Protein AF-A0A2K0JMK6-F1 (afdb_monomer_lite)

Organism: NCBI:txid1173947

Foldseek 3Di:
DVVVVVVVVVVVVCVLLVQQVVLQVQLQCQLCVQVVVCVVPVDRPDDPCRSVVSNLRSLLSSLVSLVPHPDPVSVVSVVVSVVVVVVVVVVVVVVVVVD

pLDDT: mean 88.0, std 5.96, range [60.16, 94.81]

Sequence (99 aa):
MMIRSEVVMLEQYVQRNSAWLMPLIAGLILATAPLMLEMVTDKQPLPSWASVAAAGIGFCCSGVGAAFTNTLSAKIIKLLAGVFVVVMVILVLIKLVNS

Secondary structure (DSSP, 8-state):
-HHHHHHHHHHHHHHHHHHHHHHHHHHHHHHHHHHHHHHHHSS--S-HHHHHHHHHHHHHHHHHHHHT--SHHHHHHHHHHHHHHHHHHHHHHHHHHT-

Structure (mmCIF, N/CA/C/O backbone):
data_AF-A0A2K0JMK6-F1
#
_entry.id   AF-A0A2K0JMK6-F1
#
loop_
_atom_site.group_PDB
_atom_site.id
_atom_site.type_symbol
_atom_site.label_atom_id
_atom_site.label_alt_id
_atom_site.label_comp_id
_atom_site.label_asym_id
_atom_site.label_entity_id
_atom_site.label_seq_id
_atom_site.pdbx_PDB_ins_code
_atom_site.Cartn_x
_atom_site.Cartn_y
_atom_site.Cartn_z
_atom_site.occupancy
_atom_site.B_iso_or_equiv
_atom_site.auth_seq_id
_atom_site.auth_comp_id
_atom_site.auth_asym_id
_atom_site.auth_atom_id
_atom_site.pdbx_PDB_model_num
ATOM 1 N N . MET A 1 1 ? 34.090 6.582 -5.740 1.00 60.16 1 MET A N 1
ATOM 2 C CA . MET A 1 1 ? 33.453 6.028 -6.959 1.00 60.16 1 MET A CA 1
ATOM 3 C C . MET A 1 1 ? 32.313 5.055 -6.633 1.00 60.16 1 MET A C 1
ATOM 5 O O . MET A 1 1 ? 31.283 5.143 -7.280 1.00 60.16 1 MET A O 1
ATOM 9 N N . MET A 1 2 ? 32.442 4.218 -5.593 1.00 65.75 2 MET A N 1
ATOM 10 C CA . MET A 1 2 ? 31.430 3.233 -5.157 1.00 65.75 2 MET A CA 1
ATOM 11 C C . MET A 1 2 ? 30.058 3.842 -4.786 1.00 65.75 2 MET A C 1
ATOM 13 O O . MET A 1 2 ? 29.047 3.443 -5.351 1.00 65.75 2 MET A O 1
ATOM 17 N N . ILE A 1 3 ? 30.035 4.905 -3.969 1.00 73.44 3 ILE A N 1
ATOM 18 C CA . ILE A 1 3 ? 28.798 5.586 -3.515 1.00 73.44 3 ILE A CA 1
ATOM 19 C C . ILE A 1 3 ? 27.951 6.104 -4.691 1.00 73.44 3 ILE A C 1
ATOM 21 O O . ILE A 1 3 ? 26.727 6.048 -4.671 1.00 73.44 3 ILE A O 1
ATOM 25 N N . ARG A 1 4 ? 28.599 6.575 -5.764 1.00 74.12 4 ARG A N 1
ATOM 26 C CA . ARG A 1 4 ? 27.895 7.117 -6.935 1.00 74.12 4 ARG A CA 1
ATOM 27 C C . ARG A 1 4 ? 27.147 6.029 -7.707 1.00 74.12 4 ARG A C 1
ATOM 29 O O . ARG A 1 4 ? 26.090 6.304 -8.256 1.00 74.12 4 ARG A O 1
ATOM 36 N N . SER A 1 5 ? 27.684 4.809 -7.740 1.00 78.88 5 SER A N 1
ATOM 37 C CA . SER A 1 5 ? 27.048 3.677 -8.419 1.00 78.88 5 SER A CA 1
ATOM 38 C C . SER A 1 5 ? 25.794 3.211 -7.681 1.00 78.88 5 SER A C 1
ATOM 40 O O . SER A 1 5 ? 24.796 2.894 -8.317 1.00 78.88 5 SER A O 1
ATOM 42 N N . GLU A 1 6 ? 25.826 3.185 -6.349 1.00 82.25 6 GLU A N 1
ATOM 43 C CA . GLU A 1 6 ? 24.690 2.744 -5.529 1.00 82.25 6 GLU A CA 1
ATOM 44 C C . GLU A 1 6 ? 23.511 3.715 -5.617 1.00 82.25 6 GLU A C 1
ATOM 46 O O . GLU A 1 6 ? 22.370 3.287 -5.793 1.00 82.25 6 GLU A O 1
ATOM 51 N N . VAL A 1 7 ? 23.789 5.023 -5.583 1.00 84.12 7 VAL A N 1
ATOM 52 C CA . VAL A 1 7 ? 22.761 6.068 -5.714 1.00 84.12 7 VAL A CA 1
ATOM 53 C C . VAL A 1 7 ? 22.047 5.975 -7.064 1.00 84.12 7 VAL A C 1
ATOM 55 O O . VAL A 1 7 ? 20.820 6.003 -7.109 1.00 84.12 7 VAL A O 1
ATOM 58 N N . VAL A 1 8 ? 22.787 5.770 -8.157 1.00 87.56 8 VAL A N 1
ATOM 59 C CA . VAL A 1 8 ? 22.198 5.620 -9.500 1.00 87.56 8 VAL A CA 1
ATOM 60 C C . VAL A 1 8 ? 21.307 4.376 -9.588 1.00 87.56 8 VAL A C 1
ATOM 62 O O . VAL A 1 8 ? 20.214 4.431 -10.152 1.00 87.56 8 VAL A O 1
ATOM 65 N N . MET A 1 9 ? 21.732 3.254 -8.999 1.00 87.06 9 MET A N 1
ATOM 66 C CA . MET A 1 9 ? 20.930 2.024 -8.970 1.00 87.06 9 MET A CA 1
ATOM 67 C C . MET A 1 9 ? 19.640 2.199 -8.157 1.00 87.06 9 MET A C 1
ATOM 69 O O . MET A 1 9 ? 18.589 1.676 -8.542 1.00 87.06 9 MET A O 1
ATOM 73 N N . LEU A 1 10 ? 19.703 2.955 -7.057 1.00 87.81 10 LEU A N 1
ATOM 74 C CA . LEU A 1 10 ? 18.538 3.278 -6.237 1.00 87.81 10 LEU A CA 1
ATOM 75 C C . LEU A 1 10 ? 17.551 4.179 -6.987 1.00 87.81 10 LEU A C 1
ATOM 77 O O . LEU A 1 10 ? 16.360 3.875 -7.011 1.00 87.81 10 LEU A O 1
ATOM 81 N N . GLU A 1 11 ? 18.025 5.244 -7.631 1.00 90.19 11 GLU A N 1
ATOM 82 C CA . GLU A 1 11 ? 17.173 6.145 -8.417 1.00 90.19 11 GLU A CA 1
ATOM 83 C C . GLU A 1 11 ? 16.441 5.394 -9.529 1.00 90.19 11 GLU A C 1
ATOM 85 O O . GLU A 1 11 ? 15.220 5.506 -9.653 1.00 90.19 11 GLU A O 1
ATOM 90 N N . GLN A 1 12 ? 17.149 4.542 -10.274 1.00 90.50 12 GLN A N 1
ATOM 91 C CA . GLN A 1 12 ? 16.536 3.701 -11.304 1.00 90.50 12 GLN A CA 1
ATOM 92 C C . GLN A 1 12 ? 15.493 2.742 -10.723 1.00 90.50 12 GLN A C 1
ATOM 94 O O . GLN A 1 12 ? 14.435 2.523 -11.324 1.00 90.50 12 GLN A O 1
ATOM 99 N N . TYR A 1 13 ? 15.767 2.161 -9.550 1.00 89.88 13 TYR A N 1
ATOM 100 C CA . TYR A 1 13 ? 14.808 1.303 -8.867 1.00 89.88 13 TYR A CA 1
ATOM 101 C C . TYR A 1 13 ? 13.547 2.077 -8.476 1.00 89.88 13 TYR A C 1
ATOM 103 O O . TYR A 1 13 ? 12.443 1.615 -8.774 1.00 89.88 13 TYR A O 1
ATOM 111 N N . VAL A 1 14 ? 13.695 3.235 -7.830 1.00 90.69 14 VAL A N 1
ATOM 112 C CA . VAL A 1 14 ? 12.573 4.072 -7.388 1.00 90.69 14 VAL A CA 1
ATOM 113 C C . VAL A 1 14 ? 11.775 4.561 -8.588 1.00 90.69 14 VAL A C 1
ATOM 115 O O . VAL A 1 14 ? 10.556 4.427 -8.591 1.00 90.69 14 VAL A O 1
ATOM 118 N N . GLN A 1 15 ? 12.434 5.037 -9.643 1.00 91.44 15 GLN A N 1
ATOM 119 C CA . GLN A 1 15 ? 11.763 5.539 -10.839 1.00 91.44 15 GLN A CA 1
ATOM 120 C C . GLN A 1 15 ? 10.918 4.447 -11.506 1.00 91.44 15 GLN A C 1
ATOM 122 O O . GLN A 1 15 ? 9.736 4.664 -11.779 1.00 91.44 15 GLN A O 1
ATOM 127 N N . ARG A 1 16 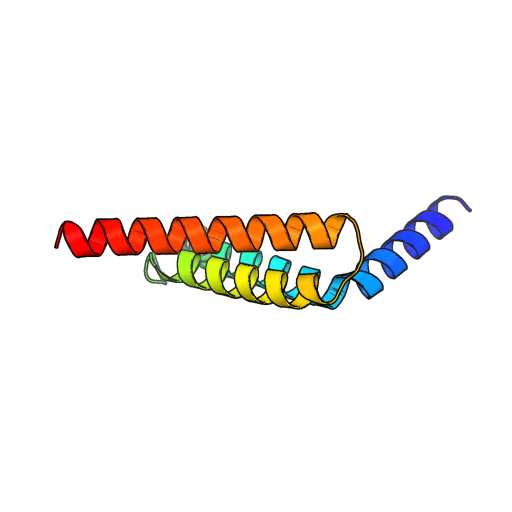? 11.479 3.240 -11.673 1.00 90.56 16 ARG A N 1
ATOM 128 C CA . ARG A 1 16 ? 10.785 2.089 -12.276 1.00 90.56 16 ARG A CA 1
ATOM 129 C C . ARG A 1 16 ? 9.606 1.581 -11.446 1.00 90.56 16 ARG A C 1
ATOM 131 O O . ARG A 1 16 ? 8.665 1.033 -12.006 1.00 90.56 16 ARG A O 1
ATOM 138 N N . ASN A 1 17 ? 9.678 1.703 -10.123 1.00 93.69 17 ASN A N 1
ATOM 139 C CA . ASN A 1 17 ? 8.697 1.130 -9.199 1.00 93.69 17 ASN A CA 1
ATOM 140 C C . ASN A 1 17 ? 7.786 2.179 -8.543 1.00 93.69 17 ASN A C 1
ATOM 142 O O . ASN A 1 17 ? 6.912 1.825 -7.755 1.00 93.69 17 ASN A O 1
ATOM 146 N N . SER A 1 18 ? 7.966 3.460 -8.865 1.00 92.06 18 SER A N 1
ATOM 147 C CA . SER A 1 18 ? 7.263 4.594 -8.252 1.00 92.06 18 SER A CA 1
ATOM 148 C C . SER A 1 18 ? 5.741 4.436 -8.271 1.00 92.06 18 SER A C 1
ATOM 150 O O . SER A 1 18 ? 5.089 4.740 -7.275 1.00 92.06 18 SER A O 1
ATOM 152 N N . ALA A 1 19 ? 5.198 3.868 -9.353 1.00 90.75 19 ALA A N 1
ATOM 153 C CA . ALA A 1 19 ? 3.771 3.627 -9.546 1.00 90.75 19 ALA A CA 1
ATOM 154 C C . ALA A 1 19 ? 3.125 2.767 -8.447 1.00 90.75 19 ALA A C 1
ATOM 156 O O . ALA A 1 19 ? 1.963 2.984 -8.118 1.00 90.75 19 ALA A O 1
ATOM 157 N N . TRP A 1 20 ? 3.854 1.809 -7.864 1.00 93.19 20 TRP A N 1
ATOM 158 C CA . TRP A 1 20 ? 3.355 1.001 -6.744 1.00 93.19 20 TRP A CA 1
ATOM 159 C C . TRP A 1 20 ? 3.999 1.364 -5.410 1.00 93.19 20 TRP A C 1
ATOM 161 O O . TRP A 1 20 ? 3.380 1.187 -4.361 1.00 93.19 20 TRP A O 1
ATOM 171 N N . LEU A 1 21 ? 5.226 1.883 -5.432 1.00 92.94 21 LEU A N 1
ATOM 172 C CA . LEU A 1 21 ? 5.984 2.217 -4.232 1.00 92.94 21 LEU A CA 1
ATOM 173 C C . LEU A 1 21 ? 5.406 3.451 -3.528 1.00 92.94 21 LEU A C 1
ATOM 175 O O . LEU A 1 21 ? 5.241 3.434 -2.312 1.00 92.94 21 LEU A O 1
ATOM 179 N N . MET A 1 22 ? 5.044 4.494 -4.280 1.00 93.19 22 MET A N 1
ATOM 180 C CA . MET A 1 22 ? 4.448 5.711 -3.719 1.00 93.19 22 MET A CA 1
ATOM 181 C C . MET A 1 22 ? 3.115 5.458 -3.004 1.00 93.19 22 MET A C 1
ATOM 183 O O . MET A 1 22 ? 3.010 5.830 -1.835 1.00 93.19 22 MET A O 1
ATOM 187 N N . PRO A 1 23 ? 2.108 4.804 -3.620 1.00 92.69 23 PRO A N 1
ATOM 188 C CA . PRO A 1 23 ? 0.857 4.519 -2.919 1.00 92.69 23 PRO A CA 1
ATOM 189 C C . PRO A 1 23 ? 1.045 3.575 -1.724 1.00 92.69 23 PRO A C 1
ATOM 191 O O . PRO A 1 23 ? 0.333 3.721 -0.733 1.00 92.69 23 PRO A O 1
ATOM 194 N N . LEU A 1 24 ? 2.022 2.659 -1.772 1.00 91.88 24 LEU A N 1
ATOM 195 C CA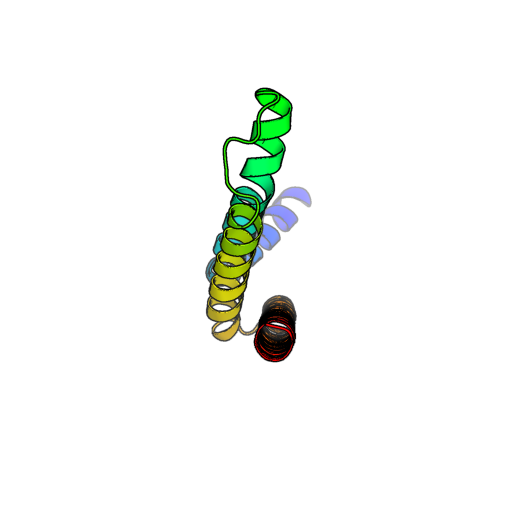 . LEU A 1 24 ? 2.355 1.807 -0.628 1.00 91.88 24 LEU A CA 1
ATOM 196 C C . LEU A 1 24 ? 2.869 2.635 0.553 1.00 91.88 24 LEU A C 1
ATOM 198 O O . LEU A 1 24 ? 2.352 2.515 1.660 1.00 91.88 24 LEU A O 1
ATOM 202 N N . ILE A 1 25 ? 3.862 3.495 0.312 1.00 93.50 25 ILE A N 1
ATOM 203 C CA . ILE A 1 25 ? 4.446 4.361 1.344 1.00 93.50 25 ILE A CA 1
ATOM 204 C C . ILE A 1 25 ? 3.389 5.324 1.890 1.00 93.50 25 ILE A C 1
ATOM 206 O O . ILE A 1 25 ? 3.237 5.432 3.104 1.00 93.50 25 ILE A O 1
ATOM 210 N N . ALA A 1 26 ? 2.620 5.977 1.016 1.00 93.00 26 ALA A N 1
ATOM 211 C CA . ALA A 1 26 ? 1.542 6.872 1.427 1.00 93.00 26 ALA A CA 1
ATOM 212 C C . ALA A 1 26 ? 0.494 6.144 2.284 1.00 93.00 26 ALA A C 1
ATOM 214 O O . ALA A 1 26 ? 0.090 6.655 3.326 1.00 93.00 26 ALA A O 1
ATOM 215 N N . GLY A 1 27 ? 0.108 4.925 1.895 1.00 91.56 27 GLY A N 1
ATOM 216 C CA . GLY A 1 27 ? -0.789 4.074 2.674 1.00 91.56 27 GLY A CA 1
ATOM 217 C C . GLY A 1 27 ? -0.255 3.750 4.064 1.00 91.56 27 GLY A C 1
ATOM 218 O O . GLY A 1 27 ? -0.992 3.864 5.037 1.00 91.56 27 GLY A O 1
ATOM 219 N N . LEU A 1 28 ? 1.027 3.394 4.175 1.00 91.19 28 LEU A N 1
ATOM 220 C CA . LEU A 1 28 ? 1.675 3.104 5.459 1.00 91.19 28 LEU A CA 1
ATOM 221 C C . LEU A 1 28 ? 1.759 4.345 6.356 1.00 91.19 28 LEU A C 1
ATOM 223 O O . LEU A 1 28 ? 1.467 4.261 7.550 1.00 91.19 28 LEU A O 1
ATOM 227 N N . ILE A 1 29 ? 2.103 5.504 5.789 1.00 92.56 29 ILE A N 1
ATOM 228 C CA . ILE A 1 29 ? 2.119 6.777 6.521 1.00 92.56 29 ILE A CA 1
ATOM 229 C C . ILE A 1 29 ? 0.716 7.090 7.049 1.00 92.56 29 ILE A C 1
ATOM 231 O O . ILE A 1 29 ? 0.544 7.345 8.236 1.00 92.56 29 ILE A O 1
ATOM 235 N N . LEU A 1 30 ? -0.308 7.012 6.199 1.00 91.44 30 LEU A N 1
ATOM 236 C CA . LEU A 1 30 ? -1.682 7.304 6.608 1.00 91.44 30 LEU A CA 1
ATOM 237 C C . LEU A 1 30 ? -2.244 6.266 7.589 1.00 91.44 30 LEU A C 1
ATOM 239 O O . LEU A 1 30 ? -3.002 6.627 8.484 1.00 91.44 30 LEU A O 1
ATOM 243 N N . ALA A 1 31 ? -1.858 4.996 7.470 1.00 90.25 31 ALA A N 1
ATOM 244 C CA . ALA A 1 31 ? -2.271 3.948 8.398 1.00 90.25 31 ALA A CA 1
ATOM 245 C C . ALA A 1 31 ? -1.683 4.145 9.804 1.00 90.25 31 ALA A C 1
ATOM 247 O O . ALA A 1 31 ? -2.343 3.837 10.798 1.00 90.25 31 ALA A O 1
ATOM 248 N N . THR A 1 32 ? -0.459 4.672 9.883 1.00 89.31 32 THR A N 1
ATOM 249 C CA . THR A 1 32 ? 0.252 4.947 11.143 1.00 89.31 32 THR A CA 1
ATOM 250 C C . THR A 1 32 ? -0.032 6.340 11.706 1.00 89.31 32 THR A C 1
ATOM 252 O O . THR A 1 32 ? 0.198 6.570 12.892 1.00 89.31 32 THR A O 1
ATOM 255 N N . ALA A 1 33 ? -0.582 7.257 10.906 1.00 88.12 33 ALA A N 1
ATOM 256 C CA . ALA A 1 33 ? -0.882 8.621 11.330 1.00 88.12 33 ALA A CA 1
ATOM 257 C C . ALA A 1 33 ? -1.802 8.709 12.569 1.00 88.12 33 ALA A C 1
ATOM 259 O O . ALA A 1 33 ? -1.488 9.505 13.453 1.00 88.12 33 ALA A O 1
ATOM 260 N N . PRO A 1 34 ? -2.875 7.900 12.716 1.00 86.19 34 PRO A N 1
A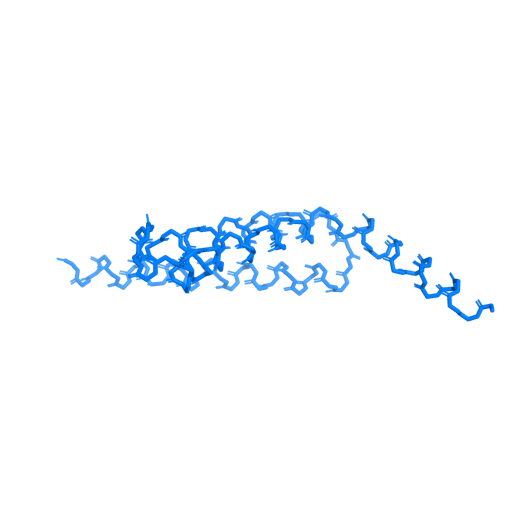TOM 261 C CA . PRO A 1 34 ? -3.693 7.915 13.930 1.00 86.19 34 PRO A CA 1
ATOM 262 C C . PRO A 1 34 ? -2.898 7.557 15.189 1.00 86.19 34 PRO A C 1
ATOM 264 O O . PRO A 1 34 ? -3.019 8.251 16.191 1.00 86.19 34 PRO A O 1
ATOM 267 N N . LEU A 1 35 ? -2.028 6.542 15.107 1.00 85.38 35 LEU A N 1
ATOM 268 C CA . LEU A 1 35 ? -1.153 6.127 16.208 1.00 85.38 35 LEU A CA 1
ATOM 269 C C . LEU A 1 35 ? -0.167 7.244 16.583 1.00 85.38 35 LEU A C 1
ATOM 271 O O . LEU A 1 35 ? 0.014 7.553 17.756 1.00 85.38 35 LEU A O 1
ATOM 275 N N . MET A 1 36 ? 0.450 7.874 15.580 1.00 86.88 36 MET A N 1
ATOM 276 C CA . MET A 1 36 ? 1.373 8.997 15.781 1.00 86.88 36 MET A CA 1
ATOM 277 C C . MET A 1 36 ? 0.673 10.188 16.444 1.00 86.88 36 MET A C 1
ATOM 279 O O . MET A 1 36 ? 1.232 10.815 17.337 1.00 86.88 36 MET A O 1
ATOM 283 N N . LEU A 1 37 ? -0.560 10.495 16.035 1.00 86.44 37 LEU A N 1
ATOM 284 C CA . LEU A 1 37 ? -1.339 11.574 16.636 1.00 86.44 37 LEU A CA 1
ATOM 285 C C . LEU A 1 37 ? -1.788 11.244 18.063 1.00 86.44 37 LEU A C 1
ATOM 287 O O . LEU A 1 37 ? -1.793 12.135 18.909 1.00 86.44 37 LEU A O 1
ATOM 291 N N . GLU A 1 38 ? -2.140 9.991 18.345 1.00 86.69 38 GLU A N 1
ATOM 292 C CA . GLU A 1 38 ? -2.492 9.543 19.696 1.00 86.69 38 GLU A CA 1
ATOM 293 C C . GLU A 1 38 ? -1.311 9.709 20.657 1.00 86.69 38 GLU A C 1
ATOM 295 O O . GLU A 1 38 ? -1.481 10.286 21.727 1.00 86.69 38 GLU A O 1
ATOM 300 N N . MET A 1 39 ? -0.096 9.352 20.225 1.00 85.62 39 MET A N 1
ATOM 301 C CA . MET A 1 39 ? 1.134 9.551 21.007 1.00 85.62 39 MET A CA 1
ATOM 302 C C . MET A 1 39 ? 1.461 11.024 21.298 1.00 85.62 39 MET A C 1
ATOM 304 O O . MET A 1 39 ? 2.157 11.313 22.266 1.00 85.62 39 MET A O 1
ATOM 308 N N . VAL A 1 40 ? 1.012 11.956 20.451 1.00 88.06 40 VAL A N 1
ATOM 309 C CA . VAL A 1 40 ? 1.283 13.397 20.611 1.00 88.06 40 VAL A CA 1
ATOM 310 C C . VAL A 1 40 ? 0.176 14.106 21.391 1.00 88.06 40 VAL A C 1
ATOM 312 O O . VAL A 1 40 ? 0.436 15.108 22.052 1.00 88.06 40 VAL A O 1
ATOM 315 N N . THR A 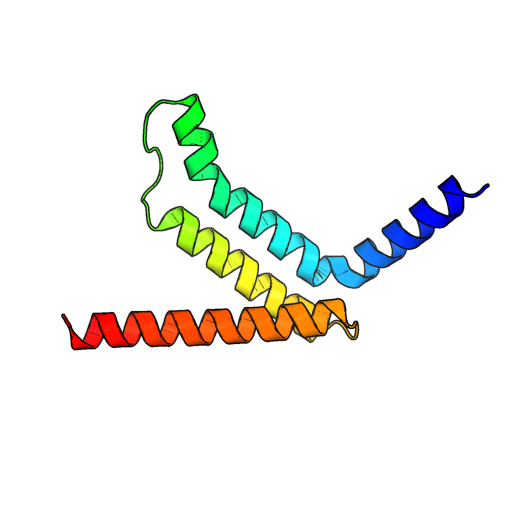1 41 ? -1.067 13.634 21.281 1.00 85.19 41 THR A N 1
ATOM 316 C CA . THR A 1 41 ? -2.247 14.360 21.777 1.00 85.19 41 THR A CA 1
ATOM 317 C C . THR A 1 41 ? -2.928 13.709 22.981 1.00 85.19 41 THR A C 1
ATOM 319 O O . THR A 1 41 ? -3.860 14.314 23.514 1.00 85.19 41 THR A O 1
ATOM 322 N N . ASP A 1 42 ? -2.505 12.503 23.388 1.00 78.25 42 ASP A N 1
ATOM 323 C CA . ASP A 1 42 ? -3.143 11.654 24.416 1.00 78.25 42 ASP A CA 1
ATOM 324 C C . ASP A 1 42 ? -4.654 11.439 24.186 1.00 78.25 42 ASP A C 1
ATOM 326 O O . ASP A 1 42 ? -5.440 11.193 25.105 1.00 78.25 42 ASP A O 1
ATOM 330 N N . LYS A 1 43 ? -5.095 11.567 22.932 1.00 76.56 43 LYS A N 1
ATOM 331 C CA . LYS A 1 43 ? -6.487 11.423 22.497 1.00 76.56 43 LYS A CA 1
ATOM 332 C C . LYS A 1 43 ? -6.526 10.547 21.258 1.00 76.56 43 LYS A C 1
ATOM 334 O O . LYS A 1 43 ? -5.565 10.503 20.505 1.00 76.56 43 LYS A O 1
ATOM 339 N N . GLN A 1 44 ? -7.667 9.911 21.001 1.00 77.56 44 GLN A N 1
ATOM 340 C CA . GLN A 1 44 ? -7.933 9.256 19.719 1.00 77.56 44 GLN A CA 1
ATOM 341 C C . GLN A 1 44 ? -8.641 10.240 18.781 1.00 77.56 44 GLN A C 1
ATOM 343 O O . GLN A 1 44 ? -9.861 10.391 18.865 1.00 77.56 44 GLN A O 1
ATOM 348 N N . PRO A 1 45 ? -7.911 10.950 17.898 1.00 76.44 45 PRO A N 1
ATOM 349 C CA . PRO A 1 45 ? -8.511 11.956 17.025 1.00 76.44 45 PRO A CA 1
ATOM 350 C C . PRO A 1 45 ? -9.289 11.345 15.857 1.00 76.44 45 PRO A C 1
ATOM 352 O O . PRO A 1 45 ? -10.067 12.044 15.212 1.00 76.44 45 PRO A O 1
ATOM 355 N N . LEU A 1 46 ? -9.055 10.067 15.547 1.00 82.56 46 LEU A N 1
ATOM 356 C CA . LEU A 1 46 ? -9.621 9.388 14.389 1.00 82.56 46 LEU A CA 1
ATOM 357 C C . LEU A 1 46 ? -10.303 8.078 14.796 1.00 82.56 46 LEU A C 1
ATOM 359 O O . LEU A 1 46 ? -9.845 7.412 15.725 1.00 82.56 46 LEU A O 1
ATOM 363 N N . PRO A 1 47 ? -11.374 7.674 14.088 1.00 84.19 47 PRO A N 1
ATOM 364 C CA . PRO A 1 47 ? -12.008 6.382 14.306 1.00 84.19 47 PRO A CA 1
ATOM 365 C C . PRO A 1 47 ? -11.033 5.222 14.087 1.00 84.19 47 PRO A C 1
ATOM 367 O O . PRO A 1 47 ? -10.212 5.260 13.171 1.00 84.19 47 PRO A O 1
ATOM 370 N N . SER A 1 48 ? -11.200 4.133 14.839 1.00 80.75 48 SER A N 1
ATOM 371 C CA . SER A 1 48 ? -10.351 2.934 14.736 1.00 80.75 48 SER A CA 1
ATOM 372 C C . SER A 1 48 ? -10.335 2.292 13.340 1.00 80.75 48 SER A C 1
ATOM 374 O O . SER A 1 48 ? -9.359 1.648 12.959 1.00 80.75 48 SER A O 1
ATOM 376 N N . TRP A 1 49 ? -11.382 2.501 12.535 1.00 82.88 49 TRP A N 1
ATOM 377 C CA . TRP A 1 49 ? -11.437 2.017 11.154 1.00 82.88 49 TRP A CA 1
ATOM 378 C C . TRP A 1 49 ? -10.566 2.833 10.182 1.00 82.88 49 TRP A C 1
ATOM 380 O O . TRP A 1 49 ? -10.236 2.326 9.110 1.00 82.88 49 TRP A O 1
ATOM 390 N N . ALA A 1 50 ? -10.168 4.064 10.532 1.00 86.25 50 ALA A N 1
ATOM 391 C CA . ALA A 1 50 ? -9.450 4.971 9.634 1.00 86.25 50 ALA A CA 1
ATOM 392 C C . ALA A 1 50 ? -8.071 4.422 9.234 1.00 86.25 50 ALA A C 1
ATOM 394 O O . ALA A 1 50 ? -7.730 4.436 8.051 1.00 86.25 50 ALA A O 1
ATOM 395 N N . SER A 1 51 ? -7.315 3.858 10.185 1.00 86.69 51 SER A N 1
ATOM 396 C CA . SER A 1 51 ? -6.025 3.207 9.907 1.00 86.69 51 SER A CA 1
ATOM 397 C C . SER A 1 51 ? -6.167 2.037 8.936 1.00 86.69 51 SER A C 1
ATOM 399 O O . SER A 1 51 ? -5.379 1.904 8.001 1.00 86.69 51 SER A O 1
ATOM 401 N N . VAL A 1 52 ? -7.191 1.200 9.135 1.00 86.00 52 VAL A N 1
ATOM 402 C CA . VAL A 1 52 ? -7.441 0.019 8.295 1.00 86.00 52 VAL A CA 1
ATOM 403 C C . VAL A 1 52 ? -7.866 0.439 6.888 1.00 86.00 52 VAL A C 1
ATOM 405 O O . VAL A 1 52 ? -7.383 -0.128 5.908 1.00 86.00 52 VAL A O 1
ATOM 408 N N . ALA A 1 53 ? -8.716 1.463 6.772 1.00 87.94 53 ALA A N 1
ATOM 409 C CA . ALA A 1 53 ? -9.127 2.013 5.485 1.00 87.94 53 ALA A CA 1
ATOM 410 C C . ALA A 1 53 ? -7.942 2.629 4.723 1.00 87.94 53 ALA A C 1
ATOM 412 O O . ALA A 1 53 ? -7.756 2.331 3.544 1.00 87.94 53 ALA A O 1
ATOM 413 N N . ALA A 1 54 ? -7.104 3.425 5.392 1.00 88.81 54 ALA A N 1
ATOM 414 C CA . ALA A 1 54 ? -5.910 4.019 4.795 1.00 88.81 54 ALA A CA 1
ATOM 415 C C . ALA A 1 54 ? -4.908 2.958 4.312 1.00 88.81 54 ALA A C 1
ATOM 417 O O . ALA A 1 54 ? -4.436 3.027 3.173 1.00 88.81 54 ALA A O 1
ATOM 418 N N . ALA A 1 55 ? -4.642 1.944 5.145 1.00 87.62 55 ALA A N 1
ATOM 419 C CA . ALA A 1 55 ? -3.809 0.807 4.770 1.00 87.62 55 ALA A CA 1
ATOM 420 C C . ALA A 1 55 ? -4.387 0.086 3.547 1.00 87.62 55 ALA A C 1
ATOM 422 O O . ALA A 1 55 ? -3.671 -0.132 2.572 1.00 87.62 55 ALA A O 1
ATOM 423 N N . GLY A 1 56 ? -5.687 -0.225 3.564 1.00 88.75 56 GLY A N 1
ATOM 424 C CA . GLY A 1 56 ? -6.360 -0.923 2.472 1.00 88.75 56 GLY A CA 1
ATOM 425 C C . GLY A 1 56 ? -6.321 -0.153 1.154 1.00 88.75 56 GLY A C 1
ATOM 426 O O . GLY A 1 56 ? -5.980 -0.730 0.124 1.00 88.75 56 GLY A O 1
ATOM 427 N N . ILE A 1 57 ? -6.591 1.154 1.178 1.00 91.25 57 ILE A N 1
ATOM 428 C CA . ILE A 1 57 ? -6.522 2.008 -0.016 1.00 91.25 57 ILE A CA 1
ATOM 429 C C . ILE A 1 57 ? -5.099 2.024 -0.579 1.00 91.25 57 ILE A C 1
ATOM 431 O O . ILE A 1 57 ? -4.909 1.764 -1.767 1.00 91.25 57 ILE A O 1
ATOM 435 N N . GLY A 1 58 ? -4.092 2.274 0.263 1.00 91.62 58 GLY A N 1
ATOM 436 C CA . GLY A 1 58 ? -2.698 2.296 -0.179 1.00 91.62 58 GLY A CA 1
ATOM 437 C C . GLY A 1 58 ? -2.240 0.957 -0.756 1.00 91.62 58 GLY A C 1
ATOM 438 O O . GLY A 1 58 ? -1.573 0.923 -1.791 1.00 91.62 58 GLY A O 1
ATOM 439 N N . PHE A 1 59 ? -2.665 -0.152 -0.149 1.00 90.75 59 PHE A N 1
ATOM 440 C CA . PHE A 1 59 ? -2.329 -1.497 -0.608 1.00 90.75 59 PHE A CA 1
ATOM 441 C C . PHE A 1 59 ? -3.006 -1.856 -1.936 1.00 90.75 59 PHE A C 1
ATOM 443 O O . PHE A 1 59 ? -2.354 -2.390 -2.833 1.00 90.75 59 PHE A O 1
ATOM 450 N N . CYS A 1 60 ? -4.283 -1.502 -2.107 1.00 91.19 60 CYS A N 1
ATOM 451 C CA . CYS A 1 60 ? -5.006 -1.691 -3.364 1.00 91.19 60 CYS A CA 1
ATOM 452 C C . CYS A 1 60 ? -4.403 -0.845 -4.492 1.00 91.19 60 CYS A C 1
ATOM 454 O O . CYS A 1 60 ? -4.106 -1.374 -5.564 1.00 91.19 60 CYS A O 1
ATOM 456 N N . CYS A 1 61 ? -4.151 0.444 -4.245 1.00 92.56 61 CYS A N 1
ATOM 457 C CA . CYS A 1 61 ? -3.503 1.330 -5.213 1.00 92.56 61 CYS A CA 1
ATOM 458 C C . CYS A 1 61 ? -2.093 0.836 -5.578 1.00 92.56 61 CYS A C 1
ATOM 460 O O . CYS A 1 61 ? -1.717 0.849 -6.752 1.00 92.56 61 CYS A O 1
ATOM 462 N N . SER A 1 62 ? -1.332 0.335 -4.599 1.00 93.00 62 SER A N 1
ATOM 463 C CA . SER A 1 62 ? -0.028 -0.290 -4.839 1.00 93.00 62 SER A CA 1
ATOM 464 C C . SER A 1 62 ? -0.144 -1.552 -5.695 1.00 93.00 62 SER A C 1
ATOM 466 O O . SER A 1 62 ? 0.586 -1.692 -6.673 1.00 93.00 62 SER A O 1
ATOM 468 N N . GLY A 1 63 ? -1.109 -2.429 -5.410 1.00 90.00 63 GLY A N 1
ATOM 469 C CA . GLY A 1 63 ? -1.378 -3.622 -6.214 1.00 90.00 63 GLY A CA 1
ATOM 470 C C . GLY A 1 63 ? -1.707 -3.297 -7.675 1.00 90.00 63 GLY A C 1
ATOM 471 O O . GLY A 1 63 ? -1.194 -3.959 -8.580 1.00 90.00 63 GLY A O 1
ATOM 472 N N . VAL A 1 64 ? -2.494 -2.241 -7.916 1.00 90.9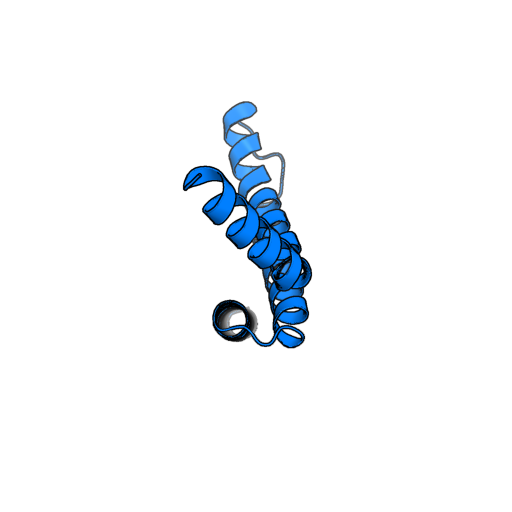4 64 VAL A N 1
ATOM 473 C CA . VAL A 1 64 ? -2.797 -1.746 -9.271 1.00 90.94 64 VAL A CA 1
ATOM 474 C C . VAL A 1 64 ? -1.529 -1.244 -9.962 1.00 90.94 64 VAL A C 1
ATOM 476 O O . VAL A 1 64 ? -1.230 -1.689 -11.068 1.00 90.94 64 VAL A O 1
ATOM 479 N N . GLY A 1 65 ? -0.732 -0.390 -9.312 1.00 88.44 65 GLY A N 1
ATOM 480 C CA . GLY A 1 65 ? 0.543 0.075 -9.874 1.00 88.44 65 GLY A CA 1
ATOM 481 C C . GLY A 1 65 ? 1.528 -1.070 -10.149 1.00 88.44 65 GLY A C 1
ATOM 482 O O . GLY A 1 65 ? 2.269 -1.057 -11.136 1.00 88.44 65 GLY A O 1
ATOM 483 N N . ALA A 1 66 ? 1.505 -2.108 -9.31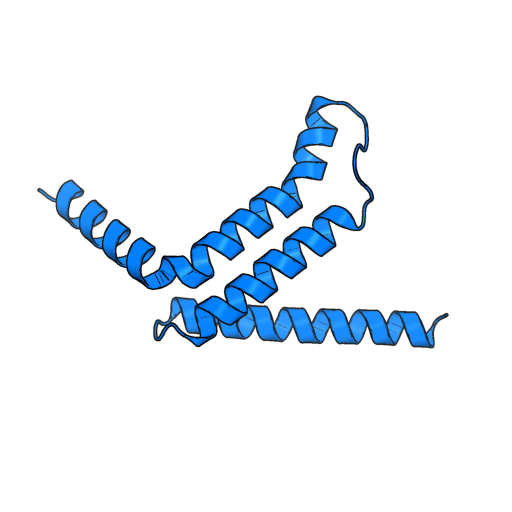0 1.00 91.50 66 ALA A N 1
ATOM 484 C CA . ALA A 1 66 ? 2.373 -3.268 -9.440 1.00 91.50 66 ALA A CA 1
ATOM 485 C C . ALA A 1 66 ? 1.947 -4.162 -10.612 1.00 91.50 66 ALA A C 1
ATOM 487 O O . ALA A 1 66 ? 2.796 -4.792 -11.239 1.00 91.50 66 ALA A O 1
ATOM 488 N N . ALA A 1 67 ? 0.658 -4.178 -10.968 1.00 88.81 67 ALA A N 1
ATOM 489 C CA . ALA A 1 67 ? 0.149 -4.946 -12.101 1.00 88.81 67 ALA A CA 1
ATOM 490 C C . ALA A 1 67 ? 0.734 -4.496 -13.452 1.00 88.81 67 ALA A C 1
ATOM 492 O O . ALA A 1 67 ? 0.847 -5.320 -14.358 1.00 88.81 67 ALA A O 1
ATOM 493 N N . PHE A 1 68 ? 1.147 -3.229 -13.566 1.00 87.56 68 PHE A N 1
ATOM 494 C CA . PHE A 1 68 ? 1.765 -2.662 -14.770 1.00 87.56 68 PHE A CA 1
ATOM 495 C C . PHE A 1 68 ? 3.300 -2.717 -14.760 1.00 87.56 68 PHE A C 1
ATOM 497 O O . PHE A 1 68 ? 3.942 -2.252 -15.701 1.00 87.56 68 PHE A O 1
ATOM 504 N N . THR A 1 69 ? 3.909 -3.284 -13.714 1.00 89.38 69 THR A N 1
ATOM 505 C CA . THR A 1 69 ? 5.365 -3.302 -13.535 1.00 89.38 69 THR A CA 1
ATOM 506 C C . THR A 1 69 ? 5.905 -4.734 -13.604 1.00 89.38 69 THR A C 1
ATOM 508 O O . THR A 1 69 ? 5.558 -5.587 -12.793 1.00 89.38 69 THR A O 1
ATOM 511 N N . ASN A 1 70 ? 6.820 -5.011 -14.540 1.00 87.81 70 ASN A N 1
ATOM 512 C CA . ASN A 1 70 ? 7.410 -6.344 -14.737 1.00 87.81 70 ASN A CA 1
ATOM 513 C C . ASN A 1 70 ? 8.708 -6.550 -13.937 1.00 87.81 70 ASN A C 1
ATOM 515 O O . ASN A 1 70 ? 9.743 -6.927 -14.484 1.00 87.81 70 ASN A O 1
ATOM 519 N N . THR A 1 71 ? 8.672 -6.300 -12.630 1.00 91.69 71 THR A N 1
ATOM 520 C CA . THR A 1 71 ? 9.800 -6.565 -11.718 1.00 91.69 71 THR A CA 1
ATOM 521 C C . THR A 1 71 ? 9.444 -7.670 -10.728 1.00 91.69 71 THR A C 1
ATOM 523 O O . THR A 1 71 ? 8.273 -7.927 -10.451 1.00 91.69 71 THR A O 1
ATOM 526 N N . LEU A 1 72 ? 10.454 -8.353 -10.176 1.00 88.81 72 LEU A N 1
ATOM 527 C CA . LEU A 1 72 ? 10.226 -9.375 -9.149 1.00 88.81 72 LEU A CA 1
ATOM 528 C C . LEU A 1 72 ? 9.556 -8.777 -7.900 1.00 88.81 72 LEU A C 1
ATOM 530 O O . LEU A 1 72 ? 8.622 -9.371 -7.369 1.00 88.81 72 LEU A O 1
ATOM 534 N N . SER A 1 73 ? 9.956 -7.568 -7.493 1.00 89.56 73 SER A N 1
ATOM 535 C CA . SER A 1 73 ? 9.317 -6.843 -6.391 1.00 89.56 73 SER A CA 1
ATOM 536 C C . SER A 1 73 ? 7.851 -6.514 -6.680 1.00 89.56 73 SER A C 1
ATOM 538 O O . SER A 1 73 ? 7.002 -6.775 -5.833 1.00 89.56 73 SER A O 1
ATOM 540 N N . ALA A 1 74 ? 7.512 -6.054 -7.887 1.00 90.25 74 ALA A N 1
ATOM 541 C CA . ALA A 1 74 ? 6.119 -5.810 -8.261 1.00 90.25 74 ALA A CA 1
ATOM 542 C C . ALA A 1 74 ? 5.266 -7.092 -8.246 1.00 90.25 74 ALA A C 1
ATOM 544 O O . ALA A 1 74 ? 4.123 -7.065 -7.793 1.00 90.25 74 ALA A O 1
ATOM 545 N N . LYS A 1 75 ? 5.816 -8.242 -8.660 1.00 91.00 75 LYS A N 1
ATOM 546 C CA . LYS A 1 75 ? 5.106 -9.533 -8.562 1.00 91.00 75 LYS A CA 1
ATOM 547 C C . LYS A 1 75 ? 4.770 -9.897 -7.115 1.00 91.00 75 LYS A C 1
ATOM 549 O O . LYS A 1 75 ? 3.660 -10.358 -6.856 1.00 91.00 75 LYS A O 1
ATOM 554 N N . ILE A 1 76 ? 5.698 -9.662 -6.185 1.00 92.19 76 ILE A N 1
ATOM 555 C CA . ILE A 1 76 ? 5.467 -9.880 -4.749 1.00 92.19 76 ILE A CA 1
ATOM 556 C C . ILE A 1 76 ? 4.354 -8.955 -4.252 1.00 92.19 76 ILE A C 1
ATOM 558 O O . ILE A 1 76 ? 3.407 -9.427 -3.632 1.00 92.19 76 ILE A O 1
ATOM 562 N N . ILE A 1 77 ? 4.416 -7.662 -4.575 1.00 92.12 77 ILE A N 1
ATOM 563 C CA . ILE A 1 77 ? 3.392 -6.689 -4.167 1.00 92.12 77 ILE A CA 1
ATOM 564 C C . ILE A 1 77 ? 2.017 -7.048 -4.733 1.00 92.12 77 ILE A C 1
ATOM 566 O O . ILE A 1 77 ? 1.029 -7.011 -4.006 1.00 92.12 77 ILE A O 1
ATOM 570 N N . LYS A 1 78 ? 1.947 -7.474 -5.996 1.00 89.81 78 LYS A N 1
ATOM 571 C CA . LYS A 1 78 ? 0.708 -7.950 -6.619 1.00 89.81 78 LYS A CA 1
ATOM 572 C C . LYS A 1 78 ? 0.126 -9.160 -5.881 1.00 89.81 78 LYS A C 1
ATOM 574 O O . LYS A 1 78 ? -1.079 -9.197 -5.640 1.00 89.81 78 LYS A O 1
ATOM 579 N N . LEU A 1 79 ? 0.965 -10.134 -5.517 1.00 92.06 79 LEU A N 1
ATOM 580 C CA . LEU A 1 79 ? 0.537 -11.304 -4.746 1.00 92.06 79 LEU A CA 1
ATOM 581 C C . LEU A 1 79 ? 0.014 -10.889 -3.369 1.00 92.06 79 LEU A C 1
ATOM 583 O O . LEU A 1 79 ? -1.080 -11.298 -2.988 1.00 92.06 79 LEU A O 1
ATOM 587 N N . LEU A 1 80 ? 0.765 -10.051 -2.651 1.00 90.75 80 LEU A N 1
ATOM 588 C CA . LEU A 1 80 ? 0.368 -9.564 -1.334 1.00 90.75 80 LEU A CA 1
ATOM 589 C C . LEU A 1 80 ? -0.961 -8.809 -1.403 1.00 90.75 80 LEU A C 1
ATOM 591 O O . LEU A 1 80 ? -1.851 -9.089 -0.604 1.00 90.75 80 LEU A O 1
ATOM 595 N N . ALA A 1 81 ? -1.128 -7.907 -2.374 1.00 90.12 81 ALA A N 1
ATOM 596 C CA . ALA A 1 81 ? -2.376 -7.179 -2.583 1.00 90.12 81 ALA A CA 1
ATOM 597 C C . ALA A 1 81 ? -3.554 -8.128 -2.846 1.00 90.12 81 ALA A C 1
ATOM 599 O O . ALA A 1 81 ? -4.626 -7.951 -2.270 1.00 90.12 81 ALA A O 1
ATOM 600 N N . GLY A 1 82 ? -3.343 -9.179 -3.645 1.00 87.62 82 GLY A N 1
ATOM 601 C CA . GLY A 1 82 ? -4.342 -10.226 -3.859 1.00 87.62 82 GLY A CA 1
ATOM 602 C C . GLY A 1 82 ? -4.723 -10.957 -2.568 1.00 87.62 82 GLY A C 1
ATOM 603 O O . GLY A 1 82 ? -5.907 -11.077 -2.260 1.00 87.62 82 GLY A O 1
ATOM 604 N N . VAL A 1 83 ? -3.734 -11.391 -1.780 1.00 91.50 83 VAL A N 1
ATOM 605 C CA . VAL A 1 83 ? -3.964 -12.052 -0.482 1.00 91.50 83 VAL A CA 1
ATOM 606 C C . VAL A 1 83 ? -4.726 -11.133 0.473 1.00 91.50 83 VAL A C 1
ATOM 608 O O . VAL A 1 83 ? -5.686 -11.571 1.102 1.00 91.50 83 VAL A O 1
ATOM 611 N N . PHE A 1 84 ? -4.352 -9.855 0.546 1.00 89.19 84 PHE A N 1
ATOM 612 C CA . PHE A 1 84 ? -5.029 -8.866 1.383 1.00 89.19 84 PHE A CA 1
ATOM 613 C C . PHE A 1 84 ? -6.516 -8.730 1.030 1.00 89.19 84 PHE A C 1
ATOM 615 O O . PHE A 1 84 ? -7.362 -8.783 1.923 1.00 89.19 84 PHE A O 1
ATOM 622 N N . VAL A 1 85 ? -6.847 -8.613 -0.261 1.00 89.00 85 VAL A N 1
ATOM 623 C CA . VAL A 1 85 ? -8.244 -8.526 -0.717 1.00 89.00 85 VAL A CA 1
ATOM 624 C C . VAL A 1 85 ? -9.020 -9.789 -0.343 1.00 89.00 85 VAL A C 1
ATOM 626 O O . VAL A 1 85 ? -10.123 -9.683 0.189 1.00 89.00 85 VAL A O 1
ATOM 629 N N . VAL A 1 86 ? -8.443 -10.975 -0.555 1.00 92.56 86 VAL A N 1
ATOM 630 C CA . VAL A 1 86 ? -9.085 -12.251 -0.192 1.00 92.56 86 VAL A CA 1
ATOM 631 C C . VAL A 1 86 ? -9.369 -12.319 1.310 1.00 92.56 86 VAL A C 1
ATOM 633 O O . VAL A 1 86 ? -10.489 -12.641 1.704 1.00 92.56 86 VAL A O 1
ATOM 636 N N . VAL A 1 87 ? -8.394 -11.964 2.151 1.00 91.00 87 VAL A N 1
ATOM 637 C CA . VAL A 1 87 ? -8.568 -11.941 3.612 1.00 91.00 87 VAL A CA 1
ATOM 638 C C . VAL A 1 87 ? -9.667 -10.959 4.016 1.00 91.00 87 VAL A C 1
ATOM 640 O O . VAL A 1 87 ? -10.539 -11.319 4.805 1.00 91.00 87 VAL A O 1
ATOM 643 N N . MET A 1 88 ? -9.678 -9.749 3.452 1.00 87.94 88 MET A N 1
ATOM 644 C CA . MET A 1 88 ? -10.712 -8.753 3.749 1.00 87.94 88 MET A CA 1
ATOM 645 C C . MET A 1 88 ? -12.111 -9.241 3.362 1.00 87.94 88 MET A C 1
ATOM 647 O O . MET A 1 88 ? -13.040 -9.102 4.155 1.00 87.94 88 MET A O 1
ATOM 651 N N . VAL A 1 89 ? -12.264 -9.874 2.196 1.00 90.56 89 VAL A N 1
ATOM 652 C CA . VAL A 1 89 ? -13.543 -10.469 1.774 1.00 90.56 89 VAL A CA 1
ATOM 653 C C . VAL A 1 89 ? -13.989 -11.563 2.746 1.00 90.56 89 VAL A C 1
ATOM 655 O O . VAL A 1 89 ? -15.141 -11.554 3.173 1.00 90.56 89 VAL A O 1
ATOM 658 N N . ILE A 1 90 ? -13.089 -12.466 3.151 1.00 93.62 90 ILE A N 1
ATOM 659 C CA . ILE A 1 90 ? -13.400 -13.528 4.122 1.00 93.62 90 ILE A CA 1
ATOM 660 C C . ILE A 1 90 ? -13.871 -12.929 5.453 1.00 93.62 90 ILE A C 1
ATOM 662 O O . ILE A 1 90 ? -14.897 -13.350 5.984 1.00 93.62 90 ILE A O 1
ATOM 666 N N . LEU A 1 91 ? -13.166 -11.924 5.980 1.00 89.94 91 LEU A N 1
ATOM 667 C CA . LEU A 1 91 ? -13.533 -11.266 7.238 1.00 89.94 91 LEU A CA 1
ATOM 668 C C . LEU A 1 91 ? -14.902 -10.581 7.156 1.00 89.94 91 LEU A C 1
ATOM 670 O O . LEU A 1 91 ? -15.693 -10.671 8.097 1.00 89.94 91 LEU A O 1
ATOM 674 N N . VAL A 1 92 ? -15.202 -9.926 6.032 1.00 89.81 92 VAL A N 1
ATOM 675 C CA . VAL A 1 92 ? -16.513 -9.307 5.797 1.00 89.81 92 VAL A CA 1
ATOM 676 C C . VAL A 1 92 ? -17.613 -10.367 5.750 1.00 89.81 92 VAL A C 1
ATOM 678 O O . VAL A 1 92 ? -18.635 -10.192 6.408 1.00 89.81 92 VAL A O 1
ATOM 681 N N . LEU A 1 93 ? -17.403 -11.482 5.044 1.00 94.00 93 LEU A N 1
ATOM 682 C CA . LEU A 1 93 ? -18.373 -12.581 4.983 1.00 94.00 93 LEU A CA 1
ATOM 683 C C . LEU A 1 93 ? -18.630 -13.195 6.362 1.00 94.00 93 LEU A C 1
ATOM 685 O O . LEU A 1 93 ? -19.784 -13.376 6.739 1.00 94.00 93 LEU A O 1
ATOM 689 N N . ILE A 1 94 ? -17.575 -13.451 7.143 1.00 94.81 94 ILE A N 1
ATOM 690 C CA . ILE A 1 94 ? -17.702 -13.938 8.525 1.00 94.81 94 ILE A CA 1
ATOM 691 C C . ILE A 1 94 ? -18.535 -12.961 9.355 1.00 94.81 94 ILE A C 1
ATOM 693 O O . ILE A 1 94 ? -19.404 -13.383 10.116 1.00 94.81 94 ILE A O 1
ATOM 697 N N . LYS A 1 95 ? -18.297 -11.654 9.216 1.00 92.12 95 LYS A N 1
ATOM 698 C CA . LYS A 1 95 ? -19.058 -10.645 9.954 1.00 92.12 95 LYS A CA 1
ATOM 699 C C . LYS A 1 95 ? -20.529 -10.603 9.534 1.00 92.12 95 LYS A C 1
ATOM 701 O O . LYS A 1 95 ? -21.378 -10.475 10.405 1.00 92.12 95 LYS A O 1
ATOM 706 N N . LEU A 1 96 ? -20.822 -10.736 8.241 1.00 92.00 96 LEU A N 1
ATOM 707 C CA . LEU A 1 96 ? -22.191 -10.743 7.715 1.00 92.00 96 LEU A CA 1
ATOM 708 C C . LEU A 1 96 ? -22.985 -11.982 8.136 1.00 92.00 96 LEU A C 1
ATOM 710 O O . LEU A 1 96 ? -24.175 -11.866 8.384 1.00 92.00 96 LEU A O 1
ATOM 714 N N . VAL A 1 97 ? -22.345 -13.150 8.220 1.00 94.38 97 VAL A N 1
ATOM 715 C CA . VAL A 1 97 ? -23.006 -14.394 8.655 1.00 94.38 97 VAL A CA 1
ATOM 716 C C . VAL A 1 97 ? -23.294 -14.394 10.162 1.00 94.38 97 VAL A C 1
ATOM 718 O O . VAL A 1 97 ? -24.238 -15.040 10.600 1.00 94.38 97 VAL A O 1
ATOM 721 N N . ASN A 1 98 ? -22.482 -13.685 10.952 1.00 90.25 98 ASN A N 1
ATOM 722 C CA . ASN A 1 98 ? -22.612 -13.613 12.412 1.00 90.25 98 ASN A CA 1
ATOM 723 C C . ASN A 1 98 ? -23.377 -12.369 12.916 1.00 90.25 98 ASN A C 1
ATOM 725 O O . ASN A 1 98 ? -23.430 -12.155 14.128 1.00 90.25 98 ASN A O 1
ATOM 729 N N . SER A 1 99 ? -23.899 -11.522 12.020 1.00 71.19 99 SER A N 1
ATOM 730 C CA . SER A 1 99 ? -24.815 -10.409 12.338 1.00 71.19 99 SER A CA 1
ATOM 731 C C . SER A 1 99 ? -26.258 -10.829 12.126 1.00 71.19 99 SER A C 1
ATOM 733 O O . SER A 1 99 ? -27.092 -10.392 12.946 1.00 71.19 99 SER A O 1
#

Radius of gyration: 17.29 Å; chains: 1; bounding box: 58×29×39 Å